Protein AF-A0A520LSV6-F1 (afdb_monomer_lite)

Radius of gyration: 15.18 Å; chains: 1; bounding box: 39×25×44 Å

pLDDT: mean 95.89, std 4.41, range [60.91, 98.75]

Secondary structure (DSSP, 8-state):
-HHHHHHHHHHHHHHHHHHHHH-SS---HHHHHHHHHHHHHHHHHHHHHHHHH-SSGGGTTHHHHHHHHHHHHHIIIIITTSTT--SHHHHHHHHHHHHHHHHHHHHHHHHHH---SS-HHHHHHHHHHTHHHHHHHHT--

Sequence (141 aa):
MHLTLLITVGVPLFIVFAIIYSDRFREPTDLVIKTFFAGVIICFPAAELNHLLIPSYEYSYRAGFTEETLKFLVLYFYIRPKSAFNEPMDAIVYGVIVSLGFATFENISYVYQGNFEIDSFSLAIIRAVSAIPLHATCGII

Foldseek 3Di:
DVVLLCLLQVLLVVVLVVLQVPDPLHFDPVVLVVLLQLLLVLLVVLVVVCVVQDVDPVRVVCSCVSSLVSLVCCCVPPVVVDPSPDDPVVQLSSLLSSLSSNSSNVSCCCLPVNPDPDHSSVSSVVCSVPVNVVSSVSSRD

Structure (mmCIF, N/CA/C/O backbone):
data_AF-A0A520LSV6-F1
#
_entry.id   AF-A0A520LSV6-F1
#
loop_
_atom_site.group_PDB
_atom_site.id
_atom_site.type_symbol
_atom_site.label_atom_id
_atom_site.label_alt_id
_atom_site.label_comp_id
_atom_site.label_asym_id
_atom_site.label_entity_id
_atom_site.label_seq_id
_atom_site.pdbx_PDB_ins_code
_atom_site.Cartn_x
_atom_site.Cartn_y
_atom_site.Cartn_z
_atom_site.occupancy
_atom_site.B_iso_or_equiv
_atom_site.auth_seq_id
_atom_site.auth_comp_id
_atom_site.auth_asym_id
_atom_site.auth_atom_id
_atom_site.pdbx_PDB_model_num
ATOM 1 N N . MET A 1 1 ? 19.069 -13.111 -1.745 1.00 71.06 1 MET A N 1
ATOM 2 C CA . MET A 1 1 ? 17.651 -13.538 -1.778 1.00 71.06 1 MET A CA 1
ATOM 3 C C . MET A 1 1 ? 16.927 -13.274 -0.457 1.00 71.06 1 MET A C 1
ATOM 5 O O . MET A 1 1 ? 15.988 -12.495 -0.470 1.00 71.06 1 MET A O 1
ATOM 9 N N . HIS A 1 2 ? 17.364 -13.826 0.687 1.00 88.38 2 HIS A N 1
ATOM 10 C CA . HIS A 1 2 ? 16.672 -13.610 1.975 1.00 88.38 2 HIS A CA 1
ATOM 11 C C . HIS A 1 2 ? 16.581 -12.136 2.404 1.00 88.38 2 HIS A C 1
ATOM 13 O O . HIS A 1 2 ? 15.512 -11.685 2.801 1.00 88.38 2 HIS A O 1
ATOM 19 N N . LEU A 1 3 ? 17.669 -11.370 2.264 1.00 94.44 3 LEU A N 1
ATOM 20 C CA . LEU A 1 3 ? 17.674 -9.948 2.620 1.00 94.44 3 LEU A CA 1
ATOM 21 C C . LEU A 1 3 ? 16.791 -9.104 1.684 1.00 94.44 3 LEU A C 1
ATOM 23 O O . LEU A 1 3 ? 16.062 -8.237 2.150 1.00 94.44 3 LEU A O 1
ATOM 27 N N . THR A 1 4 ? 16.790 -9.397 0.380 1.00 96.50 4 THR A N 1
ATOM 28 C CA . THR A 1 4 ? 15.905 -8.746 -0.601 1.00 96.50 4 THR A CA 1
ATOM 29 C C . THR A 1 4 ? 14.437 -8.941 -0.232 1.00 96.50 4 THR A C 1
ATOM 31 O O . THR A 1 4 ? 13.674 -7.979 -0.219 1.00 96.50 4 THR A O 1
ATOM 34 N N . LEU A 1 5 ? 14.040 -10.165 0.131 1.00 95.19 5 LEU A N 1
ATOM 35 C CA . LEU A 1 5 ? 12.669 -10.470 0.546 1.00 95.19 5 LEU A CA 1
ATOM 36 C C . LEU A 1 5 ? 12.308 -9.768 1.856 1.00 95.19 5 LEU A C 1
ATOM 38 O O . LEU A 1 5 ? 11.225 -9.193 1.958 1.00 95.19 5 LEU A O 1
ATOM 42 N N . LEU A 1 6 ? 13.236 -9.760 2.819 1.00 96.75 6 LEU A N 1
ATOM 43 C CA . LEU A 1 6 ? 13.066 -9.050 4.083 1.00 96.75 6 LEU A CA 1
ATOM 44 C C . LEU A 1 6 ? 12.831 -7.553 3.860 1.00 96.75 6 LEU A C 1
ATOM 46 O O . LEU A 1 6 ? 11.957 -6.987 4.498 1.00 96.75 6 LEU A O 1
ATOM 50 N N . ILE A 1 7 ? 13.548 -6.911 2.939 1.00 97.31 7 ILE A N 1
ATOM 51 C CA . ILE A 1 7 ? 13.317 -5.496 2.613 1.00 97.31 7 ILE A CA 1
ATOM 52 C C . ILE A 1 7 ? 11.978 -5.328 1.884 1.00 97.31 7 ILE A C 1
ATOM 54 O O . ILE A 1 7 ? 11.193 -4.447 2.224 1.00 97.31 7 ILE A O 1
ATOM 58 N N . THR A 1 8 ? 11.692 -6.206 0.919 1.00 97.25 8 THR A N 1
ATOM 59 C CA . THR A 1 8 ? 10.505 -6.101 0.055 1.00 97.25 8 THR A CA 1
ATOM 60 C C . THR A 1 8 ? 9.199 -6.163 0.852 1.00 97.25 8 THR A C 1
ATOM 62 O O . THR A 1 8 ? 8.278 -5.392 0.588 1.00 97.25 8 THR A O 1
ATOM 65 N N . VAL A 1 9 ? 9.124 -7.072 1.828 1.00 97.75 9 VAL A N 1
ATOM 66 C CA . VAL A 1 9 ? 7.904 -7.355 2.605 1.00 97.75 9 VAL A CA 1
ATOM 67 C C . VAL A 1 9 ? 8.012 -6.854 4.045 1.00 97.75 9 VAL A C 1
ATOM 69 O O . VAL A 1 9 ? 7.031 -6.400 4.626 1.00 97.75 9 VAL A O 1
ATOM 72 N N . GLY A 1 10 ? 9.201 -6.901 4.640 1.00 97.94 10 GLY A N 1
ATOM 73 C CA . GLY A 1 10 ? 9.398 -6.523 6.037 1.00 97.94 10 GLY A CA 1
ATOM 74 C C . GLY A 1 10 ? 9.232 -5.029 6.287 1.00 97.94 10 GLY A C 1
ATOM 75 O O . GLY A 1 10 ? 8.706 -4.668 7.330 1.00 97.94 10 GLY A O 1
ATOM 76 N N . VAL A 1 11 ? 9.601 -4.157 5.342 1.00 98.00 11 VAL A N 1
ATOM 77 C CA . VAL A 1 11 ? 9.412 -2.702 5.489 1.00 98.00 11 VAL A CA 1
ATOM 78 C C . VAL A 1 11 ? 7.930 -2.309 5.565 1.00 98.00 11 VAL A C 1
ATOM 80 O O . VAL A 1 11 ? 7.563 -1.653 6.541 1.00 98.00 11 VAL A O 1
ATOM 83 N N . PRO A 1 12 ? 7.040 -2.712 4.634 1.00 98.06 12 PRO A N 1
ATOM 84 C CA . PRO A 1 12 ? 5.623 -2.381 4.762 1.00 98.06 12 PRO A CA 1
ATOM 85 C C . PRO A 1 12 ? 4.996 -2.992 6.023 1.00 98.06 12 PRO A C 1
ATOM 87 O O . PRO A 1 12 ? 4.246 -2.305 6.712 1.00 98.06 12 PRO A O 1
ATOM 90 N N . LEU A 1 13 ? 5.360 -4.225 6.402 1.00 98.25 13 LEU A N 1
ATOM 91 C CA . LEU A 1 13 ? 4.896 -4.831 7.660 1.00 98.25 13 LEU A CA 1
ATOM 92 C C . LEU A 1 13 ? 5.402 -4.093 8.907 1.00 98.25 13 LEU A C 1
ATOM 94 O O . LEU A 1 13 ? 4.668 -3.962 9.885 1.00 98.25 13 LEU A O 1
ATOM 98 N N . PHE A 1 14 ? 6.635 -3.586 8.878 1.00 98.19 14 PHE A N 1
ATOM 99 C CA . PHE A 1 14 ? 7.182 -2.763 9.950 1.00 98.19 14 PHE A CA 1
ATOM 100 C C . PHE A 1 14 ? 6.392 -1.461 10.107 1.00 98.19 14 PHE A C 1
ATOM 102 O O . PHE A 1 14 ? 6.075 -1.084 11.232 1.00 98.19 14 PHE A O 1
ATOM 109 N N . ILE A 1 15 ? 6.015 -0.805 9.004 1.00 97.88 15 ILE A N 1
ATOM 110 C CA . ILE A 1 15 ? 5.191 0.412 9.058 1.00 97.88 15 ILE A CA 1
ATOM 111 C C . ILE A 1 15 ? 3.787 0.092 9.591 1.00 97.88 15 ILE A C 1
ATOM 113 O O . ILE A 1 15 ? 3.298 0.824 10.449 1.00 97.88 15 ILE A O 1
ATOM 117 N N . VAL A 1 16 ? 3.165 -1.019 9.166 1.00 97.81 16 VAL A N 1
ATOM 118 C CA . VAL A 1 16 ? 1.886 -1.486 9.742 1.00 97.81 16 VAL A CA 1
ATOM 119 C C . VAL A 1 16 ? 2.013 -1.644 11.259 1.00 97.81 16 VAL A C 1
ATOM 121 O O . VAL A 1 16 ? 1.200 -1.105 12.008 1.00 97.81 16 VAL A O 1
ATOM 124 N N . PHE A 1 17 ? 3.054 -2.342 11.721 1.00 97.31 17 PHE A N 1
ATOM 125 C CA . PHE A 1 17 ? 3.306 -2.535 13.148 1.00 97.31 17 PHE A CA 1
ATOM 126 C C . PHE A 1 17 ? 3.507 -1.205 13.884 1.00 97.31 17 PHE A C 1
ATOM 128 O O . PHE A 1 17 ? 2.927 -1.004 14.950 1.00 97.31 17 PHE A O 1
ATOM 135 N N . ALA A 1 18 ? 4.291 -0.289 13.311 1.00 96.94 18 ALA A N 1
ATOM 136 C CA . ALA A 1 18 ? 4.551 1.020 13.894 1.00 96.94 18 ALA A CA 1
ATOM 137 C C . ALA A 1 18 ? 3.258 1.829 14.066 1.00 96.94 18 ALA A C 1
ATOM 139 O O . ALA A 1 18 ? 3.007 2.326 15.159 1.00 96.94 18 ALA A O 1
ATOM 140 N N . ILE A 1 19 ? 2.404 1.894 13.039 1.00 95.50 19 ILE A N 1
ATOM 141 C CA . ILE A 1 19 ? 1.135 2.638 13.088 1.00 95.50 19 ILE A CA 1
ATOM 142 C C . ILE A 1 19 ? 0.188 2.067 14.145 1.00 95.50 19 ILE A C 1
ATOM 144 O O . ILE A 1 19 ? -0.316 2.822 14.969 1.00 95.50 19 ILE A O 1
ATOM 148 N N . ILE A 1 20 ? 0.010 0.743 14.191 1.00 94.94 20 ILE A N 1
ATOM 149 C CA . ILE A 1 20 ? -0.850 0.094 15.197 1.00 94.94 20 ILE A CA 1
ATOM 150 C C . ILE A 1 20 ? -0.324 0.337 16.614 1.00 94.94 20 ILE A C 1
ATOM 152 O O . ILE A 1 20 ? -1.095 0.470 17.561 1.00 94.94 20 ILE A O 1
ATOM 156 N N . TYR A 1 21 ? 0.997 0.361 16.795 1.00 95.06 21 TYR A N 1
ATOM 157 C CA . TYR A 1 21 ? 1.584 0.581 18.113 1.00 95.06 21 TYR A CA 1
ATOM 158 C C . TYR A 1 21 ? 1.531 2.053 18.543 1.00 95.06 21 TYR A C 1
ATOM 160 O O . TYR A 1 21 ? 1.443 2.326 19.742 1.00 95.06 21 TYR A O 1
ATOM 168 N N . SER A 1 22 ? 1.599 2.976 17.582 1.00 92.94 22 SER A N 1
ATOM 169 C CA . SER A 1 22 ? 1.456 4.419 17.791 1.00 92.94 22 SER A CA 1
ATOM 170 C C . SER A 1 22 ? 0.013 4.855 18.026 1.00 92.94 22 SER A C 1
ATOM 172 O O . SER A 1 22 ? -0.204 5.913 18.615 1.00 92.94 22 SER A O 1
ATOM 174 N N . ASP A 1 23 ? -0.953 4.059 17.583 1.00 92.56 23 ASP A N 1
ATOM 175 C CA . ASP A 1 23 ? -2.363 4.322 17.797 1.00 92.56 23 ASP A CA 1
ATOM 176 C C . ASP A 1 23 ? -2.744 4.218 19.285 1.00 92.56 23 ASP A C 1
ATOM 178 O O . ASP A 1 23 ?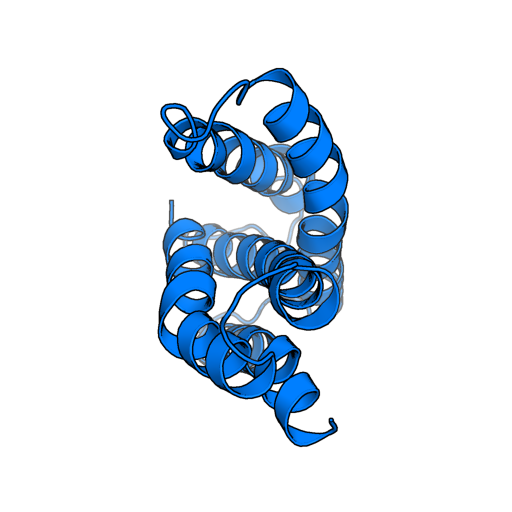 -2.385 3.274 20.002 1.00 92.56 23 ASP A O 1
ATOM 182 N N . ARG A 1 24 ? -3.480 5.229 19.756 1.00 92.06 24 ARG A N 1
ATOM 183 C CA . ARG A 1 24 ? -3.966 5.310 21.133 1.00 92.06 24 ARG A CA 1
ATOM 184 C C . ARG A 1 24 ? -5.061 4.276 21.383 1.00 92.06 24 ARG A C 1
ATOM 186 O O . ARG A 1 24 ? -5.105 3.716 22.481 1.00 92.06 24 ARG A O 1
ATOM 193 N N . PHE A 1 25 ? -5.918 4.032 20.394 1.00 92.94 25 PHE A N 1
ATOM 194 C CA . PHE A 1 25 ? -7.080 3.154 20.495 1.00 92.94 25 PHE A CA 1
ATOM 195 C C . PHE A 1 25 ? -6.954 1.983 19.524 1.00 92.94 25 PHE A C 1
ATOM 197 O O . PHE A 1 25 ? -7.703 1.853 18.570 1.00 92.94 25 PHE A O 1
ATOM 2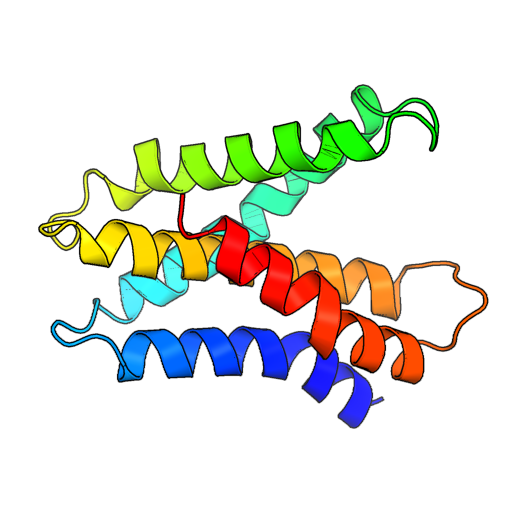04 N N . ARG A 1 26 ? -6.008 1.090 19.833 1.00 93.81 26 ARG A N 1
ATOM 205 C CA . ARG A 1 26 ? -5.606 -0.008 18.947 1.00 93.81 26 ARG A CA 1
ATOM 206 C C . ARG A 1 26 ? -6.768 -0.766 18.311 1.00 93.81 26 ARG A C 1
ATOM 208 O O . ARG A 1 26 ? -7.576 -1.396 18.998 1.00 93.81 26 ARG A O 1
ATOM 215 N N . GLU A 1 27 ? -6.698 -0.836 16.992 1.00 96.06 27 GLU A N 1
ATOM 216 C CA . GLU A 1 27 ? -7.633 -1.581 16.165 1.00 96.06 27 GLU A CA 1
ATOM 217 C C . GLU A 1 27 ? -7.586 -3.108 16.370 1.00 96.06 27 GLU A C 1
ATOM 219 O O . GLU A 1 27 ? -6.516 -3.683 16.621 1.00 96.06 27 GLU A O 1
ATOM 224 N N . PRO A 1 28 ? -8.723 -3.817 16.204 1.00 97.00 28 PRO A N 1
ATOM 225 C CA . PRO A 1 28 ? -8.766 -5.273 16.281 1.00 97.00 28 PRO A CA 1
ATOM 226 C C . PRO A 1 28 ? -7.814 -5.928 15.276 1.00 97.00 28 PRO A C 1
ATOM 228 O O . PRO A 1 28 ? -7.892 -5.698 14.067 1.00 97.00 28 PRO A O 1
ATOM 231 N N . THR A 1 29 ? -6.933 -6.805 15.762 1.00 96.19 29 THR A N 1
ATOM 232 C CA . THR A 1 29 ? -5.903 -7.455 14.933 1.00 96.19 29 THR A CA 1
ATOM 233 C C . THR A 1 29 ? -6.494 -8.236 13.759 1.00 96.19 29 THR A C 1
ATOM 235 O O . THR A 1 29 ? -5.911 -8.259 12.677 1.00 96.19 29 THR A O 1
ATOM 238 N N . ASP A 1 30 ? -7.660 -8.863 13.935 1.00 97.62 30 ASP A N 1
ATOM 239 C CA . ASP A 1 30 ? -8.315 -9.592 12.850 1.00 97.62 30 ASP A CA 1
ATOM 240 C C . ASP A 1 30 ? -8.777 -8.648 11.732 1.00 97.62 30 ASP A C 1
ATOM 242 O O . ASP A 1 30 ? -8.657 -8.989 10.554 1.00 97.62 30 ASP A O 1
ATOM 246 N N . LEU A 1 31 ? -9.270 -7.459 12.089 1.00 98.25 31 LEU A N 1
ATOM 247 C CA . LEU A 1 31 ? -9.707 -6.460 11.128 1.00 98.25 31 LEU A CA 1
ATOM 248 C C . LEU A 1 31 ? -8.505 -5.844 10.414 1.00 98.25 31 LEU A C 1
ATOM 250 O O . LEU A 1 31 ? -8.512 -5.813 9.190 1.00 98.25 31 LEU A O 1
ATOM 254 N N . VAL A 1 32 ? -7.435 -5.498 11.136 1.00 98.31 32 VAL A N 1
ATOM 255 C CA . VAL A 1 32 ? -6.144 -5.069 10.565 1.00 98.31 32 VAL A CA 1
ATOM 256 C C . VAL A 1 32 ? -5.641 -6.054 9.505 1.00 98.31 32 VAL A C 1
ATOM 258 O O . VAL A 1 32 ? -5.358 -5.656 8.375 1.00 98.31 32 VAL A O 1
ATOM 261 N N . ILE A 1 33 ? -5.553 -7.347 9.843 1.00 98.50 33 ILE A N 1
ATOM 262 C CA . ILE A 1 33 ? -5.058 -8.379 8.919 1.00 98.50 33 ILE A CA 1
ATOM 263 C C . ILE A 1 33 ? -5.953 -8.447 7.678 1.00 98.50 33 ILE A C 1
ATOM 265 O O . ILE A 1 33 ? -5.455 -8.432 6.553 1.00 98.50 33 ILE A O 1
ATOM 269 N N . LYS A 1 34 ? -7.280 -8.481 7.860 1.00 98.69 34 LYS A N 1
ATOM 270 C CA . LYS A 1 34 ? -8.224 -8.520 6.734 1.00 98.69 34 LYS A CA 1
ATOM 271 C C . LYS A 1 34 ? -8.110 -7.275 5.851 1.00 98.69 34 LYS A C 1
ATOM 273 O O . LYS A 1 34 ? -8.174 -7.409 4.635 1.00 98.69 34 LYS A O 1
ATOM 278 N N . THR A 1 35 ? -7.915 -6.090 6.429 1.00 98.62 35 THR A N 1
ATOM 279 C CA . THR A 1 35 ? -7.734 -4.831 5.688 1.00 98.62 35 THR A CA 1
ATOM 280 C C . THR A 1 35 ? -6.438 -4.831 4.883 1.00 98.62 35 THR A C 1
ATOM 282 O O . THR A 1 35 ? -6.442 -4.437 3.718 1.00 98.62 35 THR A O 1
ATOM 285 N N . PHE A 1 36 ? -5.344 -5.343 5.453 1.00 98.75 36 PHE A N 1
ATOM 286 C CA . PHE A 1 36 ? -4.080 -5.499 4.733 1.00 98.75 36 PHE A CA 1
ATOM 287 C C . PHE A 1 36 ? -4.255 -6.412 3.511 1.00 98.75 36 PHE A C 1
ATOM 289 O O . PHE A 1 36 ? -3.881 -6.055 2.395 1.00 98.75 36 PHE A O 1
ATOM 296 N N . PHE A 1 37 ? -4.900 -7.569 3.688 1.00 98.75 37 PHE A N 1
ATOM 297 C CA . PHE A 1 37 ? -5.179 -8.474 2.570 1.00 98.75 37 PHE A CA 1
ATOM 298 C C . PHE A 1 37 ? -6.195 -7.907 1.574 1.00 98.75 37 PHE A C 1
ATOM 300 O O . PHE A 1 37 ? -6.069 -8.176 0.383 1.00 98.75 37 PHE A O 1
ATOM 307 N N . ALA A 1 38 ? -7.152 -7.085 2.007 1.00 98.75 38 ALA A N 1
ATOM 308 C CA . ALA A 1 38 ? -8.014 -6.350 1.085 1.00 98.75 38 ALA A CA 1
ATOM 309 C C . ALA A 1 38 ? -7.194 -5.407 0.185 1.00 98.75 38 ALA A C 1
ATOM 311 O O . ALA A 1 38 ? -7.470 -5.322 -1.009 1.00 98.75 38 ALA A O 1
ATOM 312 N N . GLY A 1 39 ? -6.137 -4.784 0.718 1.00 98.50 39 GLY A N 1
ATOM 313 C CA . GLY A 1 39 ? -5.161 -4.011 -0.056 1.00 98.50 39 GLY A CA 1
ATOM 314 C C . GLY A 1 39 ? -4.392 -4.848 -1.080 1.00 98.50 39 GLY A C 1
ATOM 315 O O . GLY A 1 39 ? -4.253 -4.448 -2.232 1.00 98.50 39 GLY A O 1
ATOM 316 N N . VAL A 1 40 ? -3.950 -6.049 -0.699 1.00 98.69 40 VAL A N 1
ATOM 317 C CA . VAL A 1 40 ? -3.326 -7.000 -1.640 1.00 98.69 40 VAL A CA 1
ATOM 318 C C . VAL A 1 40 ? -4.301 -7.377 -2.761 1.00 98.69 40 VAL A C 1
ATOM 320 O O . VAL A 1 40 ? -3.942 -7.362 -3.935 1.00 98.69 40 VAL A O 1
ATOM 323 N N . ILE A 1 41 ? -5.551 -7.693 -2.412 1.00 98.62 41 ILE A N 1
ATOM 324 C CA . ILE A 1 41 ? -6.578 -8.128 -3.368 1.00 98.62 41 ILE A CA 1
ATOM 325 C C . ILE A 1 41 ? -6.972 -6.994 -4.318 1.00 98.62 41 ILE A C 1
ATOM 327 O O . ILE A 1 41 ? -7.181 -7.240 -5.504 1.00 98.62 41 ILE A O 1
ATOM 331 N N . ILE A 1 42 ? -7.061 -5.752 -3.839 1.00 98.25 42 ILE A N 1
ATOM 332 C CA . ILE A 1 42 ? -7.453 -4.628 -4.695 1.00 98.25 42 ILE A CA 1
ATOM 333 C C . ILE A 1 42 ? -6.357 -4.243 -5.708 1.00 98.25 42 ILE A C 1
ATOM 335 O O . ILE A 1 42 ? -6.648 -3.568 -6.694 1.00 98.25 42 ILE A O 1
ATOM 339 N N . CYS A 1 43 ? -5.127 -4.746 -5.545 1.00 97.62 43 CYS A N 1
ATOM 340 C CA . CYS A 1 43 ? -4.052 -4.585 -6.526 1.00 97.62 43 CYS A CA 1
ATOM 341 C C . CYS A 1 43 ? -4.340 -5.284 -7.866 1.00 97.62 43 CYS A C 1
ATOM 343 O O . CYS A 1 43 ? -3.922 -4.791 -8.911 1.00 97.62 43 CYS A O 1
ATOM 345 N N . PHE A 1 44 ? -5.080 -6.397 -7.869 1.00 97.50 44 PHE A N 1
ATOM 346 C CA . PHE A 1 44 ? -5.414 -7.125 -9.100 1.00 97.50 44 PHE A CA 1
ATOM 347 C C . PHE A 1 44 ? -6.324 -6.318 -10.044 1.00 97.50 44 PHE A C 1
ATOM 349 O O . PHE A 1 44 ? -5.920 -6.080 -11.181 1.00 97.50 44 PHE A O 1
ATOM 356 N N . PRO A 1 45 ? -7.509 -5.827 -9.621 1.00 97.81 45 PRO A N 1
ATOM 357 C CA . PRO A 1 45 ? -8.318 -4.972 -10.485 1.00 97.81 45 PRO A CA 1
ATOM 358 C C . PRO A 1 45 ? -7.621 -3.643 -10.808 1.00 97.81 45 PRO A C 1
ATOM 360 O O . PRO A 1 45 ? -7.858 -3.096 -11.882 1.00 97.81 45 PRO A O 1
ATOM 363 N N . ALA A 1 46 ? -6.744 -3.135 -9.932 1.00 97.94 46 ALA A N 1
ATOM 364 C CA . ALA A 1 46 ? -5.938 -1.954 -10.238 1.00 97.94 46 ALA A CA 1
ATOM 365 C C . ALA A 1 46 ? -4.987 -2.199 -11.415 1.00 97.94 46 ALA A C 1
ATOM 367 O O . ALA A 1 46 ? -4.928 -1.373 -12.320 1.00 97.94 46 ALA A O 1
ATOM 368 N N . ALA A 1 47 ? -4.301 -3.345 -11.442 1.00 95.94 47 ALA A N 1
ATOM 369 C CA . ALA A 1 47 ? -3.409 -3.715 -12.536 1.00 95.94 47 ALA A CA 1
ATOM 370 C C . ALA A 1 47 ? -4.157 -3.823 -13.876 1.00 95.94 47 ALA A C 1
ATOM 372 O O . ALA A 1 47 ? -3.707 -3.259 -14.873 1.00 95.94 47 ALA A O 1
ATOM 373 N N . GLU A 1 48 ? -5.329 -4.466 -13.889 1.00 97.38 48 GLU A N 1
ATOM 374 C CA . GLU A 1 48 ? -6.171 -4.583 -15.089 1.00 97.38 48 GLU A CA 1
ATOM 375 C C . GLU A 1 48 ? -6.657 -3.215 -15.590 1.00 97.38 48 GLU A C 1
ATOM 377 O O . GLU A 1 48 ? -6.557 -2.898 -16.777 1.00 97.38 48 GLU A O 1
ATOM 382 N N . LEU A 1 49 ? -7.146 -2.360 -14.686 1.00 97.50 49 LEU A N 1
ATOM 383 C CA . LEU A 1 49 ? -7.576 -1.010 -15.049 1.00 97.50 49 LEU A CA 1
ATOM 384 C C . LEU A 1 49 ? -6.403 -0.156 -15.533 1.00 97.50 49 LEU A C 1
ATOM 386 O O . LEU A 1 49 ? -6.539 0.543 -16.534 1.00 97.50 49 LEU A O 1
ATOM 390 N N . ASN A 1 50 ? -5.245 -0.236 -14.881 1.00 97.19 50 ASN A N 1
ATOM 391 C CA . ASN A 1 50 ? -4.042 0.467 -15.312 1.00 97.19 50 ASN A CA 1
ATOM 392 C C . ASN A 1 50 ? -3.607 0.014 -16.712 1.00 97.19 50 ASN A C 1
ATOM 394 O O . ASN A 1 50 ? -3.325 0.866 -17.550 1.00 97.19 50 ASN A O 1
ATOM 398 N N . HIS A 1 51 ? -3.642 -1.288 -17.011 1.00 95.12 51 HIS A N 1
ATOM 399 C CA . HIS A 1 51 ? -3.343 -1.809 -18.348 1.00 95.12 51 HIS A CA 1
ATOM 400 C C . HIS A 1 51 ? -4.280 -1.232 -19.428 1.00 95.12 51 HIS A C 1
ATOM 402 O O . HIS A 1 51 ? -3.845 -0.930 -20.537 1.00 95.12 51 HIS A O 1
ATOM 408 N N . LEU A 1 52 ? -5.563 -1.036 -19.112 1.00 96.25 52 LEU A N 1
ATOM 409 C CA . LEU A 1 52 ? -6.541 -0.457 -20.042 1.00 96.25 52 LEU A CA 1
ATOM 410 C C . LEU A 1 52 ? -6.424 1.072 -20.177 1.00 96.25 52 LEU A C 1
ATOM 412 O O . LEU A 1 52 ? -6.644 1.620 -21.257 1.00 96.25 52 LEU A O 1
ATOM 416 N N . LEU A 1 53 ? -6.125 1.773 -19.081 1.00 96.00 53 LEU A N 1
ATOM 417 C CA . LEU A 1 53 ? -6.188 3.237 -18.994 1.00 96.00 53 LEU A CA 1
ATOM 418 C C . LEU A 1 53 ? -4.847 3.934 -19.276 1.00 96.00 53 LEU A C 1
ATOM 420 O O . LEU A 1 53 ? -4.832 5.153 -19.501 1.00 96.00 53 LEU A O 1
ATOM 424 N N . ILE A 1 54 ? -3.740 3.185 -19.275 1.00 96.94 54 ILE A N 1
ATOM 425 C CA . ILE A 1 54 ? -2.367 3.675 -19.453 1.00 96.94 54 ILE A CA 1
ATOM 426 C C . ILE A 1 54 ? -1.775 3.051 -20.729 1.00 96.94 54 ILE A C 1
ATOM 428 O O . ILE A 1 54 ? -1.012 2.091 -20.664 1.00 96.94 54 ILE A O 1
ATOM 432 N N . PRO A 1 55 ? -2.106 3.589 -21.919 1.00 94.25 55 PRO A N 1
ATOM 433 C CA . PRO A 1 55 ? -1.640 3.027 -23.189 1.00 94.25 55 PRO A CA 1
ATOM 434 C C . PRO A 1 55 ? -0.147 3.278 -23.454 1.00 94.25 55 PRO A C 1
ATOM 436 O O . PRO A 1 55 ? 0.445 2.642 -24.323 1.00 94.25 55 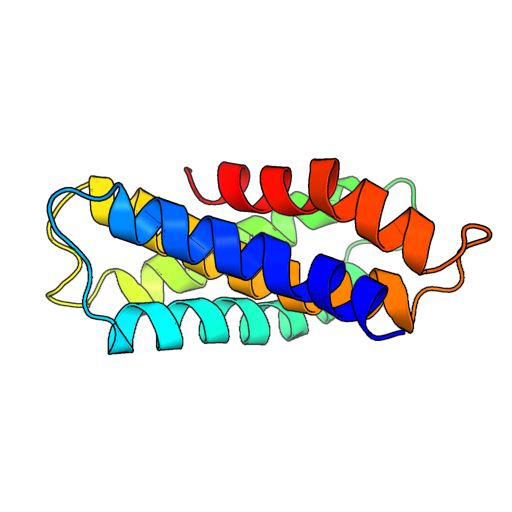PRO A O 1
ATOM 439 N N . SER A 1 56 ? 0.466 4.230 -22.747 1.00 95.06 56 SER A N 1
ATOM 440 C CA . SER A 1 56 ? 1.892 4.544 -22.840 1.00 95.06 56 SER A CA 1
ATOM 441 C C . SER A 1 56 ? 2.396 5.180 -21.542 1.00 95.06 56 SER A C 1
ATOM 443 O O . SER A 1 56 ? 1.611 5.664 -20.722 1.00 95.06 56 SER A O 1
ATOM 445 N N . TYR A 1 57 ? 3.721 5.213 -21.370 1.00 90.12 57 TYR A N 1
ATOM 446 C CA . TYR A 1 57 ? 4.384 5.745 -20.174 1.00 90.12 57 TYR A CA 1
ATOM 447 C C . TYR A 1 57 ? 4.019 7.207 -19.856 1.00 90.12 57 TYR A C 1
ATOM 449 O O . TYR A 1 57 ? 3.967 7.594 -18.688 1.00 90.12 57 TYR A O 1
ATOM 457 N N . GLU A 1 58 ? 3.695 8.011 -20.872 1.00 95.81 58 GLU A N 1
ATOM 458 C CA . GLU A 1 58 ? 3.256 9.408 -20.719 1.00 95.81 58 GLU A CA 1
ATOM 459 C C . GLU A 1 58 ? 1.974 9.545 -19.881 1.00 95.81 58 GLU A C 1
ATOM 461 O O . GLU A 1 58 ? 1.731 10.591 -19.283 1.00 95.81 58 GLU A O 1
ATOM 466 N N . TYR A 1 59 ? 1.171 8.481 -19.792 1.00 95.62 59 TYR A N 1
ATOM 467 C CA . TYR A 1 59 ? -0.071 8.434 -19.020 1.00 95.62 59 TYR A CA 1
ATOM 468 C C . TYR A 1 59 ? 0.080 7.761 -17.651 1.00 95.62 59 TYR A C 1
ATOM 470 O O . TYR A 1 59 ? -0.921 7.543 -16.971 1.00 95.62 59 TYR A O 1
ATOM 478 N N . SER A 1 60 ? 1.305 7.440 -17.225 1.00 92.81 60 SER A N 1
ATOM 479 C CA . SER A 1 60 ? 1.589 6.738 -15.960 1.00 92.81 60 SER A CA 1
ATOM 480 C C . SER A 1 60 ? 1.019 7.437 -14.721 1.00 92.81 60 SER A C 1
ATOM 482 O O . SER A 1 60 ? 0.604 6.767 -13.781 1.00 92.81 60 SER A O 1
ATOM 484 N N . TYR A 1 61 ? 0.881 8.767 -14.739 1.00 92.38 61 TYR A N 1
ATOM 485 C CA . TYR A 1 61 ? 0.238 9.535 -13.663 1.00 92.38 61 TYR A CA 1
ATOM 486 C C . TYR A 1 61 ? -1.219 9.114 -13.384 1.00 92.38 61 TYR A C 1
ATOM 488 O O . TYR A 1 61 ? -1.740 9.381 -12.302 1.00 92.38 61 TYR A O 1
ATOM 496 N N . ARG A 1 62 ? -1.892 8.450 -14.337 1.00 96.00 62 ARG A N 1
ATOM 497 C CA . ARG A 1 62 ? -3.249 7.910 -14.152 1.00 96.00 62 ARG A CA 1
ATOM 498 C C . ARG A 1 62 ? -3.290 6.741 -13.171 1.00 96.00 62 ARG A C 1
ATOM 500 O O . ARG A 1 62 ? -4.347 6.511 -12.593 1.00 96.00 62 ARG A O 1
ATOM 507 N N . ALA A 1 63 ? -2.166 6.053 -12.954 1.00 95.75 63 ALA A N 1
ATOM 508 C CA . ALA A 1 63 ? -2.072 4.953 -11.999 1.00 95.75 63 ALA A CA 1
ATOM 509 C C . ALA A 1 63 ? -2.505 5.402 -10.601 1.00 95.75 63 ALA A C 1
ATOM 511 O O . ALA A 1 63 ? -3.386 4.787 -10.013 1.00 95.75 63 ALA A O 1
ATOM 512 N N . GLY A 1 64 ? -2.010 6.555 -10.132 1.00 94.38 64 GLY A N 1
ATOM 513 C CA . GLY A 1 64 ? -2.407 7.105 -8.834 1.00 94.38 64 GLY A CA 1
ATOM 514 C C . GLY A 1 64 ? -3.918 7.332 -8.723 1.00 94.38 64 GLY A C 1
ATOM 515 O O . GLY A 1 64 ? -4.521 6.968 -7.720 1.00 94.38 64 GLY A O 1
ATOM 516 N N . PHE A 1 65 ? -4.574 7.844 -9.771 1.00 93.75 65 PHE A N 1
ATOM 517 C CA . PHE A 1 65 ? -6.034 7.997 -9.757 1.00 93.75 65 PHE A CA 1
ATOM 518 C C . PHE A 1 65 ? -6.755 6.654 -9.618 1.00 93.75 65 PHE A C 1
ATOM 520 O O . PHE A 1 65 ? -7.669 6.537 -8.802 1.00 93.75 65 PHE A O 1
ATOM 527 N N . THR A 1 66 ? -6.353 5.643 -10.387 1.00 96.94 66 THR A N 1
ATOM 528 C CA . THR A 1 66 ? -6.963 4.309 -10.344 1.00 96.94 66 THR A CA 1
ATOM 529 C C . THR A 1 66 ? -6.730 3.632 -8.993 1.00 96.94 66 THR A C 1
ATOM 531 O O . THR A 1 66 ? -7.672 3.156 -8.358 1.00 96.94 66 THR A O 1
ATOM 534 N N . GLU A 1 67 ? -5.482 3.610 -8.535 1.00 97.50 67 GLU A N 1
ATOM 535 C CA . GLU A 1 67 ? -5.047 2.889 -7.340 1.00 97.50 67 GLU A CA 1
ATOM 536 C C . GLU A 1 67 ? -5.606 3.504 -6.060 1.00 97.50 67 GLU A C 1
ATOM 538 O O . GLU A 1 67 ? -6.145 2.785 -5.216 1.00 97.50 67 GLU A O 1
ATOM 543 N N . GLU A 1 68 ? -5.542 4.831 -5.921 1.00 97.00 68 GLU A N 1
ATOM 544 C CA . GLU A 1 68 ? -6.069 5.513 -4.738 1.00 97.00 68 GLU A CA 1
ATOM 545 C C . GLU A 1 68 ? -7.594 5.436 -4.681 1.00 97.00 68 GLU A C 1
ATOM 547 O O . GLU A 1 68 ? -8.157 5.173 -3.617 1.00 97.00 68 GLU A O 1
ATOM 552 N N . THR A 1 69 ? -8.278 5.552 -5.826 1.00 96.81 69 THR A N 1
ATOM 553 C CA . THR A 1 69 ? -9.737 5.375 -5.871 1.00 96.81 69 THR A CA 1
ATOM 554 C C . THR A 1 69 ? -10.121 3.976 -5.403 1.00 96.81 69 THR A C 1
ATOM 556 O O . THR A 1 69 ? -10.996 3.829 -4.553 1.00 96.81 69 THR A O 1
ATOM 559 N N . LEU A 1 70 ? -9.453 2.937 -5.906 1.00 98.12 70 LEU A N 1
ATOM 560 C CA . LEU A 1 70 ? -9.740 1.555 -5.529 1.00 98.12 70 LEU A CA 1
ATOM 561 C C . LEU A 1 70 ? -9.472 1.273 -4.046 1.00 98.12 70 LEU A C 1
ATOM 563 O O . LEU A 1 70 ? -10.296 0.637 -3.386 1.00 98.12 70 LEU A O 1
ATOM 567 N N . LYS A 1 71 ? -8.364 1.776 -3.495 1.00 97.94 71 LYS A N 1
ATOM 568 C CA . LYS A 1 71 ? -8.080 1.666 -2.057 1.00 97.94 71 LYS A CA 1
ATOM 569 C C . LYS A 1 71 ? -9.118 2.407 -1.213 1.00 97.94 71 LYS A C 1
ATOM 571 O O . LYS A 1 71 ? -9.587 1.862 -0.213 1.00 97.94 71 LYS A O 1
ATOM 576 N N . PHE A 1 72 ? -9.561 3.586 -1.648 1.00 97.44 72 PHE A N 1
ATOM 577 C CA . PHE A 1 72 ? -10.660 4.301 -1.002 1.00 97.44 72 PHE A CA 1
ATOM 578 C C . PHE A 1 72 ? -11.968 3.496 -1.019 1.00 97.44 72 PHE A C 1
ATOM 580 O O . PHE A 1 72 ? -12.679 3.473 -0.015 1.00 97.44 72 PHE A O 1
ATOM 587 N N . LEU A 1 73 ? -12.280 2.769 -2.100 1.00 97.69 73 LEU A N 1
ATOM 588 C CA . LEU A 1 73 ? -13.469 1.906 -2.139 1.00 97.69 73 LEU A CA 1
ATOM 589 C C . LEU A 1 73 ? -13.427 0.802 -1.073 1.00 97.69 73 LEU A C 1
ATOM 591 O O . LEU A 1 73 ? -14.472 0.459 -0.517 1.00 97.69 73 LEU A O 1
ATOM 595 N N . VAL A 1 74 ? -12.241 0.279 -0.739 1.00 98.19 74 VAL A N 1
ATOM 596 C CA . VAL A 1 74 ? -12.082 -0.656 0.387 1.00 98.19 74 VAL A CA 1
ATOM 597 C C . VAL A 1 74 ? -12.452 0.032 1.702 1.00 98.19 74 VAL A C 1
ATOM 599 O O . VAL A 1 74 ? -13.246 -0.510 2.469 1.00 98.19 74 VAL A O 1
ATOM 602 N N . LEU A 1 75 ? -11.960 1.244 1.964 1.00 97.19 75 LEU A N 1
ATOM 603 C CA . LEU A 1 75 ? -12.353 1.978 3.172 1.00 97.19 75 LEU A CA 1
ATOM 604 C C . LEU A 1 75 ? -13.861 2.242 3.210 1.00 97.19 75 LEU A C 1
ATOM 606 O O . LEU A 1 75 ? -14.526 1.951 4.206 1.00 97.19 75 LEU A O 1
ATOM 610 N N . TYR A 1 76 ? -14.416 2.736 2.106 1.00 96.88 76 TYR A N 1
ATOM 611 C CA . TYR A 1 76 ? -15.802 3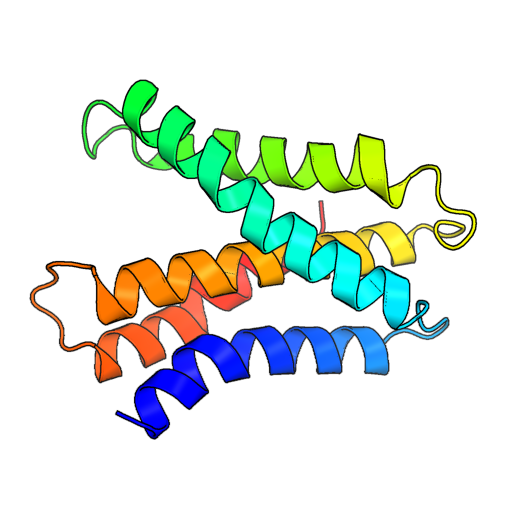.174 2.036 1.00 96.88 76 TYR A CA 1
ATOM 612 C C . TYR A 1 76 ? -16.811 2.027 2.158 1.00 96.88 76 TYR A C 1
ATOM 614 O O . TYR A 1 76 ? -17.813 2.167 2.861 1.00 96.88 76 TYR A O 1
ATOM 622 N N . PHE A 1 77 ? -16.572 0.898 1.484 1.00 97.94 77 PHE A N 1
ATOM 623 C CA . PHE A 1 77 ? -17.521 -0.218 1.459 1.00 97.94 77 PHE A CA 1
ATOM 624 C C . PHE A 1 77 ? -17.210 -1.314 2.478 1.00 97.94 77 PHE A C 1
ATOM 626 O O . PHE A 1 77 ? -18.141 -1.953 2.968 1.00 97.94 77 PHE A O 1
ATOM 633 N N . TYR A 1 78 ? -15.937 -1.549 2.810 1.00 97.81 78 TYR A N 1
ATOM 634 C CA . TYR A 1 78 ? -15.549 -2.638 3.709 1.00 97.81 78 TYR A CA 1
ATOM 635 C C . TYR A 1 78 ? -15.294 -2.175 5.150 1.00 97.81 78 TYR A C 1
ATOM 637 O O . TYR A 1 78 ? -15.780 -2.837 6.070 1.00 97.81 78 TYR A O 1
ATOM 645 N N . ILE A 1 79 ? -14.592 -1.055 5.369 1.00 97.94 79 ILE A N 1
ATOM 646 C CA . ILE A 1 79 ? -14.224 -0.584 6.722 1.00 97.94 79 ILE A CA 1
ATOM 647 C C . ILE A 1 79 ? -15.321 0.246 7.376 1.00 97.94 79 ILE A C 1
ATOM 649 O O . ILE A 1 79 ? -15.711 -0.048 8.501 1.00 97.94 79 ILE A O 1
ATOM 653 N N . ARG A 1 80 ? -15.880 1.226 6.661 1.00 97.12 80 ARG A N 1
ATOM 654 C CA . ARG A 1 80 ? -16.921 2.129 7.172 1.00 97.12 80 ARG A CA 1
ATOM 655 C C . ARG A 1 80 ? -18.087 1.446 7.918 1.00 97.12 80 ARG A C 1
ATOM 657 O O . ARG A 1 80 ? -18.538 2.018 8.904 1.00 97.12 80 ARG A O 1
ATOM 664 N N . PRO A 1 81 ? -18.626 0.278 7.499 1.00 97.62 81 PRO A N 1
ATOM 665 C CA . PRO A 1 81 ? -19.721 -0.369 8.230 1.00 97.62 81 PRO A CA 1
ATOM 666 C C . PRO A 1 81 ? -19.276 -1.157 9.478 1.00 97.62 81 PRO A C 1
ATOM 668 O O . PRO A 1 81 ? -20.122 -1.747 10.150 1.00 97.62 81 PRO A O 1
ATOM 671 N N . LYS A 1 82 ? -17.974 -1.250 9.779 1.00 97.88 82 LYS A N 1
ATOM 672 C CA . LYS A 1 82 ? -17.467 -1.979 10.949 1.00 97.88 82 LYS A CA 1
ATOM 673 C C . LYS A 1 82 ? -17.675 -1.149 12.208 1.00 97.88 82 LYS A C 1
ATOM 675 O O . LYS A 1 82 ? -17.362 0.029 12.229 1.00 97.88 82 LYS A O 1
ATOM 680 N N . SER A 1 83 ? -18.105 -1.789 13.294 1.00 96.75 83 SER A N 1
ATOM 681 C CA . SER A 1 83 ? -18.247 -1.127 14.600 1.00 96.75 83 SER A CA 1
ATOM 682 C C . SER A 1 83 ? -16.923 -0.617 15.178 1.00 96.75 83 SER A C 1
ATOM 684 O O . SER A 1 83 ? -16.937 0.250 16.043 1.00 96.75 83 SER A O 1
ATOM 686 N N . ALA A 1 84 ? -15.796 -1.182 14.730 1.00 96.44 84 ALA A N 1
ATOM 687 C CA . ALA A 1 84 ? -14.463 -0.713 15.094 1.00 96.44 84 ALA A CA 1
ATOM 688 C C . ALA A 1 84 ? -14.165 0.677 14.517 1.00 96.44 84 ALA A C 1
ATOM 690 O O . ALA A 1 84 ? -13.481 1.432 15.177 1.00 96.44 84 ALA A O 1
ATOM 691 N N . PHE A 1 85 ? -14.748 1.031 13.365 1.00 96.94 85 PHE A N 1
ATOM 692 C CA . PHE A 1 85 ? -14.603 2.342 12.737 1.00 96.94 85 PHE A CA 1
ATOM 693 C C . PHE A 1 85 ? -15.512 3.368 13.433 1.00 96.94 85 PHE A C 1
ATOM 695 O O . PHE A 1 85 ? -16.676 3.543 13.059 1.00 96.94 85 PHE A O 1
ATOM 702 N N . ASN A 1 86 ? -15.007 3.989 14.495 1.00 96.25 86 ASN A N 1
ATOM 703 C CA . ASN A 1 86 ? -15.764 4.836 15.413 1.00 96.25 86 ASN A CA 1
ATOM 704 C C . ASN A 1 86 ? -15.128 6.211 15.693 1.00 96.25 86 ASN A C 1
ATOM 706 O O . ASN A 1 86 ? -15.824 7.077 16.231 1.00 96.25 86 ASN A O 1
ATOM 710 N N . GLU A 1 87 ? -13.887 6.460 15.272 1.00 94.75 87 GLU A N 1
ATOM 711 C CA . GLU A 1 87 ? -13.249 7.774 15.350 1.00 94.75 87 GLU A CA 1
ATOM 712 C C . GLU A 1 87 ? -12.484 8.158 14.064 1.00 94.75 87 GLU A C 1
ATOM 714 O O . GLU A 1 87 ? -12.214 7.318 13.206 1.00 94.75 87 GLU A O 1
ATOM 719 N N . PRO A 1 88 ? -12.142 9.449 13.866 1.00 93.00 88 PRO A N 1
ATOM 720 C CA . PRO A 1 88 ? -11.437 9.883 12.658 1.00 93.00 88 PRO A CA 1
ATOM 721 C C . PRO A 1 88 ? -10.048 9.255 12.471 1.00 93.00 88 PRO A C 1
ATOM 723 O O . PRO A 1 88 ? -9.596 9.124 11.335 1.00 93.00 88 PRO A O 1
ATOM 726 N N . MET A 1 89 ? -9.367 8.877 13.559 1.00 95.19 89 MET A N 1
ATOM 727 C CA . MET A 1 89 ? -8.043 8.249 13.486 1.00 95.19 89 MET A CA 1
ATOM 728 C C . MET A 1 89 ? -8.094 6.872 12.818 1.00 95.19 89 MET A C 1
ATOM 730 O O . MET A 1 89 ? -7.177 6.541 12.068 1.00 95.19 89 MET A O 1
ATOM 734 N N . ASP A 1 90 ? -9.188 6.128 12.973 1.00 95.94 90 ASP A N 1
ATOM 735 C CA . ASP A 1 90 ? -9.393 4.814 12.355 1.00 95.94 90 ASP A CA 1
ATOM 736 C C . ASP A 1 90 ? -9.320 4.899 10.825 1.00 95.94 90 ASP A C 1
ATOM 738 O O . ASP A 1 90 ? -8.803 4.001 10.159 1.00 95.94 90 ASP A O 1
ATOM 742 N N . ALA A 1 91 ? -9.788 6.007 10.235 1.00 95.56 91 ALA A N 1
ATOM 743 C CA . ALA A 1 91 ? -9.680 6.243 8.792 1.00 95.56 91 ALA A CA 1
ATOM 744 C C . ALA A 1 91 ? -8.221 6.313 8.342 1.00 95.56 91 ALA A C 1
ATOM 746 O O . ALA A 1 91 ? -7.866 5.723 7.322 1.00 95.56 91 ALA A O 1
ATOM 747 N N . ILE A 1 92 ? -7.372 6.952 9.148 1.00 95.94 92 ILE A N 1
ATOM 748 C CA . ILE A 1 92 ? -5.932 7.028 8.913 1.00 95.94 92 ILE A CA 1
ATOM 749 C C . ILE A 1 92 ? -5.305 5.644 9.099 1.00 95.94 92 ILE A C 1
ATOM 751 O O . ILE A 1 92 ? -4.570 5.183 8.228 1.00 95.94 92 ILE A O 1
ATOM 755 N N . VAL A 1 93 ? -5.609 4.949 10.199 1.00 97.38 93 VAL A N 1
ATOM 756 C CA . VAL A 1 93 ? -5.029 3.631 10.503 1.00 97.38 93 VAL A CA 1
ATOM 757 C C . VAL A 1 93 ? -5.392 2.617 9.417 1.00 97.38 93 VAL A C 1
ATOM 759 O O . VAL A 1 93 ? -4.504 2.027 8.797 1.00 97.38 93 VAL A O 1
ATOM 762 N N . TYR A 1 94 ? -6.680 2.445 9.113 1.00 98.06 94 TYR A N 1
ATOM 763 C CA . TYR A 1 94 ? -7.121 1.511 8.079 1.00 98.06 94 TYR A CA 1
ATOM 764 C C . TYR A 1 94 ? -6.717 1.944 6.669 1.00 98.06 94 TYR A C 1
ATOM 766 O O . TYR A 1 94 ? -6.414 1.075 5.846 1.00 98.06 94 TYR A O 1
ATOM 774 N N . GLY A 1 95 ? -6.667 3.250 6.390 1.00 98.06 95 GLY A N 1
ATOM 775 C CA . GLY A 1 95 ? -6.198 3.800 5.118 1.00 98.06 95 GLY A CA 1
ATOM 776 C C . GLY A 1 95 ? -4.726 3.503 4.854 1.00 98.06 95 GLY A C 1
ATOM 777 O O . GLY A 1 95 ? -4.357 3.027 3.776 1.00 98.06 95 GLY A O 1
ATOM 778 N N . VAL A 1 96 ? -3.878 3.658 5.869 1.00 98.19 96 VAL A N 1
ATOM 779 C CA . VAL A 1 96 ? -2.471 3.252 5.793 1.00 98.19 96 VAL A CA 1
ATOM 780 C C . VAL A 1 96 ? -2.353 1.734 5.630 1.00 98.19 96 VAL A C 1
ATOM 782 O O . VAL A 1 96 ? -1.583 1.268 4.789 1.00 98.19 96 VAL A O 1
ATOM 785 N N . ILE A 1 97 ? -3.133 0.941 6.374 1.00 98.56 97 ILE A N 1
ATOM 786 C CA . ILE A 1 97 ? -3.077 -0.529 6.307 1.00 98.56 97 ILE A CA 1
ATOM 787 C C . ILE A 1 97 ? -3.460 -1.055 4.915 1.00 98.56 97 ILE A C 1
ATOM 789 O O . ILE A 1 97 ? -2.748 -1.909 4.380 1.00 98.56 97 ILE A O 1
ATOM 793 N N . VAL A 1 98 ? -4.548 -0.561 4.310 1.00 98.69 98 VAL A N 1
ATOM 794 C CA . VAL A 1 98 ? -4.947 -0.991 2.957 1.00 98.69 98 VAL A CA 1
ATOM 795 C C . VAL A 1 98 ? -3.889 -0.594 1.925 1.00 98.69 98 VAL A C 1
ATOM 797 O O . VAL A 1 98 ? -3.526 -1.401 1.067 1.00 98.69 98 VAL A O 1
ATOM 800 N N . SER A 1 99 ? -3.314 0.604 2.054 1.00 98.44 99 SER A N 1
ATOM 801 C CA . SER A 1 99 ? -2.234 1.065 1.184 1.00 98.44 99 SER A CA 1
ATOM 802 C C . SER A 1 99 ? -0.957 0.243 1.318 1.00 98.44 99 SER A C 1
ATOM 804 O O . SER A 1 99 ? -0.327 -0.061 0.309 1.00 98.44 99 SER A O 1
ATOM 806 N N . LEU A 1 100 ? -0.577 -0.170 2.527 1.00 98.62 100 LEU A N 1
ATOM 807 C CA . LEU A 1 100 ? 0.606 -1.007 2.744 1.00 98.62 100 LEU A CA 1
ATOM 808 C C . LEU A 1 100 ? 0.400 -2.447 2.264 1.00 98.62 100 LEU A C 1
ATOM 810 O O . LEU A 1 100 ? 1.349 -3.065 1.779 1.00 98.62 100 LEU A O 1
ATOM 814 N N . GLY A 1 101 ? -0.827 -2.966 2.335 1.00 98.62 101 GLY A N 1
ATOM 815 C CA . GLY A 1 101 ? -1.199 -4.230 1.699 1.00 98.62 101 GLY A CA 1
ATOM 816 C C . GLY A 1 101 ? -0.999 -4.188 0.185 1.00 98.62 101 GLY A C 1
ATOM 817 O O . GLY A 1 101 ? -0.302 -5.036 -0.375 1.00 98.62 101 GLY A O 1
ATOM 818 N N . PHE A 1 102 ? -1.532 -3.145 -0.459 1.00 98.69 102 PHE A N 1
ATOM 819 C CA . PHE A 1 102 ? -1.345 -2.886 -1.889 1.00 98.69 102 PHE A CA 1
ATOM 820 C C . PHE A 1 102 ? 0.144 -2.778 -2.245 1.00 98.69 102 PHE A C 1
ATOM 822 O O . PHE A 1 102 ? 0.651 -3.535 -3.074 1.00 98.69 102 PHE A O 1
ATOM 829 N N . ALA A 1 103 ? 0.866 -1.900 -1.542 1.00 98.38 103 ALA A N 1
ATOM 830 C CA . ALA A 1 103 ? 2.286 -1.648 -1.756 1.00 98.38 103 ALA A CA 1
ATOM 831 C C . ALA A 1 103 ? 3.136 -2.912 -1.600 1.00 98.38 103 ALA A C 1
ATOM 833 O O . ALA A 1 103 ? 4.125 -3.074 -2.305 1.00 98.38 103 ALA A O 1
ATOM 834 N N . THR A 1 104 ? 2.769 -3.821 -0.690 1.00 98.44 104 THR A N 1
ATOM 835 C CA . THR A 1 104 ? 3.499 -5.080 -0.480 1.00 98.44 104 THR A CA 1
ATOM 836 C C . THR A 1 104 ? 3.444 -5.963 -1.721 1.00 98.44 104 THR A C 1
ATOM 838 O O . THR A 1 104 ? 4.484 -6.441 -2.179 1.00 98.44 104 THR A O 1
ATOM 841 N N . PHE A 1 105 ? 2.252 -6.171 -2.286 1.00 98.25 105 PHE A N 1
ATOM 842 C CA . PHE A 1 105 ? 2.100 -6.982 -3.494 1.00 98.25 105 PHE A CA 1
ATOM 843 C C . PHE A 1 105 ? 2.752 -6.313 -4.706 1.00 98.25 105 PHE A C 1
ATOM 845 O O . PHE A 1 105 ? 3.476 -6.959 -5.470 1.00 98.25 105 PHE A O 1
ATOM 852 N N . GLU A 1 106 ? 2.554 -5.004 -4.844 1.00 97.31 106 GLU A N 1
ATOM 853 C CA . GLU A 1 106 ? 3.163 -4.232 -5.916 1.00 97.31 106 GLU A CA 1
ATOM 854 C C . GLU A 1 106 ? 4.696 -4.324 -5.844 1.00 97.31 106 GLU A C 1
ATOM 856 O O . GLU A 1 106 ? 5.360 -4.659 -6.822 1.00 97.31 106 GLU A O 1
ATOM 861 N N . ASN A 1 107 ? 5.278 -4.154 -4.654 1.00 97.50 107 ASN A N 1
ATOM 862 C CA . ASN A 1 107 ? 6.719 -4.240 -4.449 1.00 97.50 107 ASN A CA 1
ATOM 863 C C . ASN A 1 107 ? 7.289 -5.620 -4.803 1.00 97.50 107 ASN A C 1
ATOM 865 O O . ASN A 1 107 ? 8.344 -5.691 -5.427 1.00 97.50 107 ASN A O 1
ATOM 869 N N . ILE A 1 108 ? 6.588 -6.711 -4.472 1.00 97.50 108 ILE A N 1
ATOM 870 C CA . ILE A 1 108 ? 6.983 -8.062 -4.906 1.00 97.50 108 ILE A CA 1
ATOM 871 C C . ILE A 1 108 ? 7.023 -8.142 -6.437 1.00 97.50 108 ILE A C 1
ATOM 873 O O . ILE A 1 108 ? 7.991 -8.656 -6.999 1.00 97.50 108 ILE A O 1
ATOM 877 N N . SER A 1 109 ? 6.007 -7.602 -7.109 1.00 95.56 109 SER A N 1
ATOM 878 C CA . SER A 1 109 ? 5.919 -7.615 -8.571 1.00 95.56 109 SER A CA 1
ATOM 879 C C . SER A 1 109 ? 7.067 -6.819 -9.204 1.00 95.56 109 SER A C 1
ATOM 881 O O . SER A 1 109 ? 7.792 -7.350 -10.041 1.00 95.56 109 SER A O 1
ATOM 883 N N . TYR A 1 110 ? 7.334 -5.596 -8.735 1.00 95.38 110 TYR A N 1
ATOM 884 C CA . TYR A 1 110 ? 8.449 -4.783 -9.235 1.00 95.38 110 TYR A CA 1
ATOM 885 C C . TYR A 1 110 ? 9.818 -5.433 -8.992 1.00 95.38 110 TYR A C 1
ATOM 887 O O . TYR A 1 110 ? 10.646 -5.473 -9.897 1.00 95.38 110 TYR A O 1
ATOM 895 N N . VAL A 1 111 ? 10.068 -5.945 -7.783 1.00 97.06 111 VAL A N 1
ATOM 896 C CA . VAL A 1 111 ? 11.393 -6.449 -7.385 1.00 97.06 111 VAL A CA 1
ATOM 897 C C . VAL A 1 111 ? 11.743 -7.784 -8.046 1.00 97.06 111 VAL A C 1
ATOM 899 O O . VAL A 1 111 ? 12.912 -8.006 -8.368 1.00 97.06 111 VAL A O 1
ATOM 902 N N . TYR A 1 112 ? 10.766 -8.678 -8.228 1.00 95.69 112 TYR A N 1
ATOM 903 C CA . TYR A 1 112 ? 11.016 -10.056 -8.675 1.00 95.69 112 TYR A CA 1
ATOM 904 C C . TYR A 1 112 ? 10.517 -10.376 -10.083 1.00 95.69 112 TYR A C 1
ATOM 906 O O . TYR A 1 112 ? 10.963 -11.367 -10.657 1.00 95.69 112 TYR A O 1
ATOM 914 N N . GLN A 1 113 ? 9.586 -9.591 -10.624 1.00 92.31 113 GLN A N 1
ATOM 915 C CA . GLN A 1 113 ? 8.983 -9.836 -11.942 1.00 92.31 113 GLN A CA 1
ATOM 916 C C . GLN A 1 113 ? 9.258 -8.691 -12.926 1.00 92.31 113 GLN A C 1
ATOM 918 O O . GLN A 1 113 ? 9.015 -8.835 -14.122 1.00 92.31 113 GLN A O 1
ATOM 923 N N . GLY A 1 114 ? 9.767 -7.558 -12.438 1.00 86.38 114 GLY A N 1
ATOM 924 C CA . GLY A 1 114 ? 10.142 -6.425 -13.267 1.00 86.38 114 GLY A CA 1
ATOM 925 C C . GLY A 1 114 ? 11.410 -6.685 -14.079 1.00 86.38 114 GLY A C 1
ATOM 926 O O . GLY A 1 114 ? 12.403 -7.189 -13.561 1.00 86.38 114 GLY A O 1
ATOM 927 N N . ASN A 1 115 ? 11.393 -6.273 -15.347 1.00 86.00 115 ASN A N 1
ATOM 928 C CA . ASN A 1 115 ? 12.557 -6.305 -16.235 1.00 86.00 115 ASN A CA 1
ATOM 929 C C . ASN A 1 115 ? 13.281 -4.952 -16.200 1.00 86.00 115 ASN A C 1
ATOM 931 O O . ASN A 1 115 ? 13.258 -4.198 -17.171 1.00 86.00 115 ASN A O 1
ATOM 935 N N . PHE A 1 116 ? 13.869 -4.621 -15.052 1.00 88.81 116 PHE A N 1
ATOM 936 C CA . PHE A 1 116 ? 14.640 -3.390 -14.869 1.00 88.81 116 PHE A CA 1
ATOM 937 C C . PHE A 1 116 ? 16.137 -3.645 -15.079 1.00 88.81 116 PHE A C 1
ATOM 939 O O . PHE A 1 116 ? 16.631 -4.735 -14.810 1.00 88.81 116 PHE A O 1
ATOM 946 N N . GLU A 1 117 ? 16.877 -2.622 -15.516 1.00 91.44 117 GLU A N 1
ATOM 947 C CA . GLU A 1 117 ? 18.348 -2.687 -15.610 1.00 91.44 117 GLU A CA 1
ATOM 948 C C . GLU A 1 117 ? 19.027 -2.738 -14.226 1.00 91.44 117 GLU A C 1
ATOM 950 O O . GLU A 1 117 ? 20.182 -3.142 -14.104 1.00 91.44 117 GLU A O 1
ATOM 955 N N . ILE A 1 118 ? 18.306 -2.332 -13.177 1.00 93.38 118 ILE A N 1
ATOM 956 C CA . ILE A 1 118 ? 18.761 -2.323 -11.784 1.00 93.38 118 ILE A CA 1
ATOM 957 C C . ILE A 1 118 ? 18.502 -3.696 -11.156 1.00 93.38 118 ILE A C 1
ATOM 959 O O . ILE A 1 118 ? 17.432 -4.278 -11.336 1.00 93.38 118 ILE A O 1
ATOM 963 N N . ASP A 1 119 ? 19.451 -4.195 -10.364 1.00 94.50 119 ASP A N 1
ATOM 964 C CA . ASP A 1 119 ? 19.290 -5.465 -9.659 1.00 94.50 119 ASP A CA 1
ATOM 965 C C . ASP A 1 119 ? 18.179 -5.413 -8.588 1.00 94.50 119 ASP A C 1
ATOM 967 O O . ASP A 1 119 ? 17.917 -4.379 -7.965 1.00 94.50 119 ASP A O 1
ATOM 971 N N . SER A 1 120 ? 17.545 -6.560 -8.320 1.00 96.12 120 SER A N 1
ATOM 972 C CA . SER A 1 120 ? 16.425 -6.671 -7.374 1.00 96.12 120 SER A CA 1
ATOM 973 C C . SER A 1 120 ? 16.749 -6.182 -5.959 1.00 96.12 120 SER A C 1
ATOM 975 O O . SER A 1 120 ? 15.859 -5.701 -5.261 1.00 96.12 120 SER A O 1
ATOM 977 N N . PHE A 1 121 ? 17.994 -6.321 -5.490 1.00 96.44 121 PHE A N 1
ATOM 978 C CA . PHE A 1 121 ? 18.360 -5.883 -4.143 1.00 96.44 121 PHE A CA 1
ATOM 979 C C . PHE A 1 121 ? 18.405 -4.356 -4.055 1.00 96.44 121 PHE A C 1
ATOM 981 O O . PHE A 1 121 ? 17.767 -3.782 -3.170 1.00 96.44 121 PHE A O 1
ATOM 988 N N . SER A 1 122 ? 19.073 -3.704 -5.006 1.00 96.75 122 SER A N 1
ATOM 989 C CA . SER A 1 122 ? 19.087 -2.243 -5.114 1.00 96.75 122 SER A CA 1
ATOM 990 C C . SER A 1 122 ? 17.679 -1.681 -5.325 1.00 96.75 122 SER A C 1
ATOM 992 O O . SER A 1 122 ? 17.290 -0.724 -4.653 1.00 96.75 122 SER A O 1
ATOM 994 N N . LEU A 1 123 ? 16.868 -2.316 -6.180 1.00 97.50 123 LEU A N 1
ATOM 995 C CA . LEU A 1 123 ? 15.481 -1.909 -6.411 1.00 97.50 123 LEU A CA 1
ATOM 996 C C . LEU A 1 123 ? 14.624 -2.022 -5.139 1.00 97.50 123 LEU A C 1
ATOM 998 O O . LEU A 1 123 ? 13.859 -1.105 -4.836 1.00 97.50 123 LEU A O 1
ATOM 1002 N N . ALA A 1 124 ? 14.785 -3.095 -4.357 1.00 97.81 124 ALA A N 1
ATOM 1003 C CA . ALA A 1 124 ? 14.084 -3.258 -3.084 1.00 97.81 124 ALA A CA 1
ATOM 1004 C C . ALA A 1 124 ? 14.442 -2.148 -2.080 1.00 97.81 124 ALA A C 1
ATOM 1006 O O . ALA A 1 124 ? 13.548 -1.626 -1.415 1.00 97.81 124 ALA A O 1
ATOM 1007 N N . ILE A 1 125 ? 15.719 -1.750 -1.993 1.00 97.88 125 ILE A N 1
ATOM 1008 C CA . ILE A 1 125 ? 16.161 -0.634 -1.135 1.00 97.88 125 ILE A CA 1
ATOM 1009 C C . ILE A 1 125 ? 15.537 0.683 -1.594 1.00 97.88 125 ILE A C 1
ATOM 1011 O O . ILE A 1 125 ? 14.976 1.410 -0.775 1.00 97.88 125 ILE A O 1
ATOM 1015 N N . ILE A 1 126 ? 15.604 0.983 -2.895 1.00 97.69 126 ILE A N 1
ATOM 1016 C CA . ILE A 1 126 ? 15.042 2.217 -3.456 1.00 97.69 126 ILE A CA 1
ATOM 1017 C C . ILE A 1 126 ? 13.552 2.299 -3.128 1.00 97.69 126 ILE A C 1
ATOM 1019 O O . ILE A 1 126 ? 13.091 3.315 -2.607 1.00 97.69 126 ILE A O 1
ATOM 1023 N N . ARG A 1 127 ? 12.796 1.224 -3.367 1.00 97.75 127 ARG A N 1
ATOM 1024 C CA . ARG A 1 127 ? 11.351 1.186 -3.106 1.00 97.75 127 ARG A CA 1
ATOM 1025 C C . ARG A 1 127 ? 11.010 1.243 -1.616 1.00 97.75 127 ARG A C 1
ATOM 1027 O O . ARG A 1 127 ? 10.012 1.866 -1.259 1.00 97.75 127 ARG A O 1
ATOM 1034 N N . ALA A 1 128 ? 11.850 0.681 -0.746 1.00 97.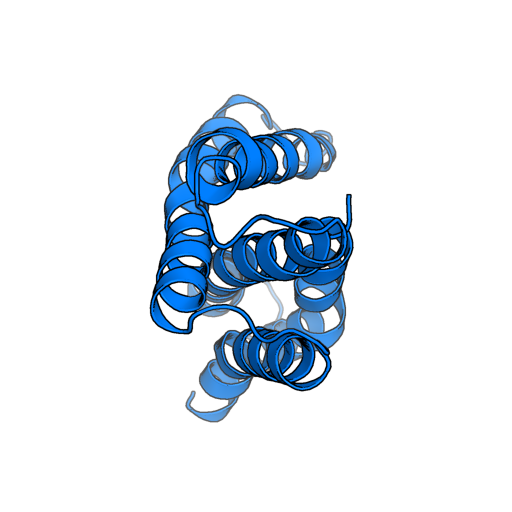94 128 ALA A N 1
ATOM 1035 C CA . ALA A 1 128 ? 11.678 0.753 0.705 1.00 97.94 128 ALA A CA 1
ATOM 1036 C C . ALA A 1 128 ? 11.714 2.184 1.261 1.00 97.94 128 ALA A C 1
ATOM 1038 O O . ALA A 1 128 ? 11.024 2.462 2.237 1.00 97.94 128 ALA A O 1
ATOM 1039 N N . VAL A 1 129 ? 12.481 3.088 0.645 1.00 97.50 129 VAL A N 1
ATOM 1040 C CA . VAL A 1 129 ? 12.581 4.497 1.077 1.00 97.50 129 VAL A CA 1
ATOM 1041 C C . VAL A 1 129 ? 11.755 5.465 0.227 1.00 97.50 129 VAL A C 1
ATOM 1043 O O . VAL A 1 129 ? 11.674 6.642 0.564 1.00 97.50 129 VAL A O 1
ATOM 1046 N N . SER A 1 130 ? 11.143 4.993 -0.864 1.00 97.56 130 SER A N 1
ATOM 1047 C CA . SER A 1 130 ? 10.355 5.821 -1.788 1.00 97.56 130 SER A CA 1
ATOM 1048 C C . SER A 1 130 ? 8.905 5.341 -1.894 1.00 97.56 130 SER A C 1
ATOM 1050 O O . SER A 1 130 ? 8.036 5.859 -1.197 1.00 97.56 130 SER A O 1
ATOM 1052 N N . ALA A 1 131 ? 8.645 4.336 -2.731 1.00 97.12 131 ALA A N 1
ATOM 1053 C CA . ALA A 1 131 ? 7.307 3.854 -3.059 1.00 97.12 131 ALA A CA 1
ATOM 1054 C C . ALA A 1 131 ? 6.517 3.392 -1.823 1.00 97.12 131 ALA A C 1
ATOM 1056 O O . ALA A 1 131 ? 5.359 3.763 -1.663 1.00 97.12 131 ALA A O 1
ATOM 1057 N N . ILE A 1 132 ? 7.135 2.624 -0.918 1.00 98.19 132 ILE A N 1
ATOM 1058 C CA . ILE A 1 132 ? 6.434 2.094 0.262 1.00 98.19 132 ILE A CA 1
ATOM 1059 C C . ILE A 1 132 ? 5.970 3.225 1.208 1.00 98.19 132 ILE A C 1
ATOM 1061 O O . ILE A 1 132 ? 4.779 3.259 1.530 1.00 98.19 132 ILE A O 1
ATOM 1065 N N . PRO A 1 133 ? 6.835 4.178 1.626 1.00 97.44 133 PRO A N 1
ATOM 1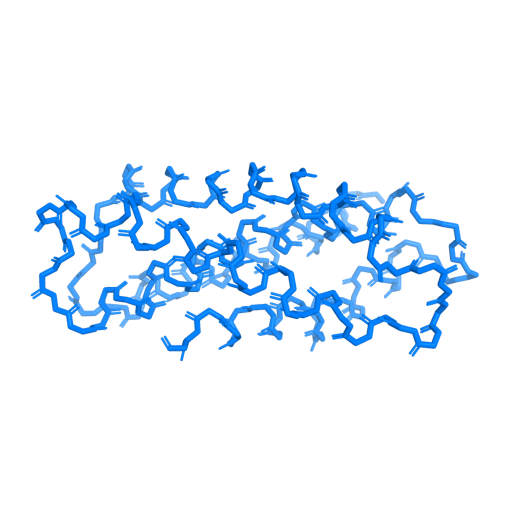066 C CA . PRO A 1 133 ? 6.397 5.360 2.366 1.00 97.44 133 PRO A CA 1
ATOM 1067 C C . PRO A 1 133 ? 5.346 6.191 1.626 1.00 97.44 133 PRO A C 1
ATOM 1069 O O . PRO A 1 133 ? 4.386 6.628 2.255 1.00 97.44 133 PRO A O 1
ATOM 1072 N N . LEU A 1 134 ? 5.484 6.366 0.305 1.00 96.81 134 LEU A N 1
ATOM 1073 C CA . LEU A 1 134 ? 4.510 7.105 -0.499 1.00 96.81 134 LEU A CA 1
ATOM 1074 C C . LEU A 1 134 ? 3.117 6.474 -0.398 1.00 96.81 134 LEU A C 1
ATOM 1076 O O . LEU A 1 134 ? 2.172 7.164 -0.023 1.00 96.81 134 LEU A O 1
ATOM 1080 N N . HIS A 1 135 ? 2.991 5.162 -0.631 1.00 97.56 135 HIS A N 1
ATOM 1081 C CA . HIS A 1 135 ? 1.712 4.467 -0.468 1.00 97.56 135 HIS A CA 1
ATOM 1082 C C . HIS A 1 135 ? 1.153 4.634 0.945 1.00 97.56 135 HIS A C 1
ATOM 1084 O O . HIS A 1 135 ? -0.036 4.911 1.091 1.00 97.56 135 HIS A O 1
ATOM 1090 N N . ALA A 1 136 ? 1.991 4.500 1.981 1.00 97.25 136 ALA A N 1
ATOM 1091 C CA . ALA A 1 136 ? 1.555 4.689 3.362 1.00 97.25 136 ALA A CA 1
ATOM 1092 C C . ALA A 1 136 ? 0.928 6.079 3.554 1.00 97.25 136 ALA A C 1
ATOM 1094 O O . ALA A 1 136 ? -0.191 6.182 4.043 1.00 97.25 136 ALA A O 1
ATOM 1095 N N . THR A 1 137 ? 1.604 7.136 3.095 1.00 96.00 137 THR A N 1
ATOM 1096 C CA . THR A 1 137 ? 1.111 8.517 3.208 1.00 96.00 137 THR A CA 1
ATOM 1097 C C . THR A 1 137 ? -0.114 8.800 2.345 1.00 96.00 137 THR A C 1
ATOM 1099 O O . THR A 1 137 ? -1.005 9.520 2.781 1.00 96.00 137 THR A O 1
ATOM 1102 N N . CYS A 1 138 ? -0.214 8.189 1.163 1.00 94.69 138 CYS A N 1
ATOM 1103 C CA . CYS A 1 138 ? -1.412 8.250 0.328 1.00 94.69 138 CYS A CA 1
ATOM 1104 C C . CYS A 1 138 ? -2.598 7.510 0.964 1.00 94.69 138 CYS A C 1
ATOM 1106 O O . CYS A 1 138 ? -3.731 7.722 0.572 1.00 94.69 138 CYS A O 1
ATOM 1108 N N . GLY A 1 139 ? -2.373 6.668 1.975 1.00 89.00 139 GLY A N 1
ATOM 1109 C CA . GLY A 1 139 ? -3.447 6.120 2.799 1.00 89.00 139 GLY A CA 1
ATOM 1110 C C . GLY A 1 139 ? -4.088 7.126 3.764 1.00 89.00 139 GLY A C 1
ATOM 1111 O O . GLY A 1 139 ? -5.120 6.805 4.337 1.00 89.00 139 GLY A O 1
ATOM 1112 N N . ILE A 1 140 ? -3.500 8.314 3.961 1.00 88.94 140 ILE A N 1
ATOM 1113 C CA . ILE A 1 140 ? -3.923 9.324 4.953 1.00 88.94 140 ILE A CA 1
ATOM 1114 C C . ILE A 1 140 ? -4.826 10.407 4.313 1.00 88.94 140 ILE A C 1
ATOM 1116 O O . ILE A 1 140 ? -4.678 11.594 4.603 1.00 88.94 140 ILE A O 1
ATOM 1120 N N . ILE A 1 141 ? -5.714 10.022 3.390 1.00 60.91 141 ILE A N 1
ATOM 1121 C CA . ILE A 1 141 ? -6.597 10.947 2.643 1.00 60.91 141 ILE A CA 1
ATOM 1122 C C . ILE A 1 141 ? -7.879 11.245 3.422 1.00 60.91 141 ILE A C 1
ATOM 1124 O O . ILE A 1 141 ? -8.507 10.280 3.913 1.00 60.91 141 ILE A O 1
#

InterPro domains:
  IPR026898 Intramembrane metalloprotease PrsW [PF13367] (27-137)
  IPR026898 Intramembrane metalloprotease PrsW [PTHR36844] (3-141)

Organism: NCBI:txid2030880

=== Feature glossary ===
Feature key, reading from the visual/contextual features back to the raw sequence:

Rendered structure images. Six rendered views show the 3D structure from the faces of a cube — i.e. along ±x, ±y, ±z. Rendering representation is drawn randomly per protein from cartoon (secondary-structure ribbons), sticks (backbone bonds), or molecular surface; coloring is either N→C rainbow (blue at the N-terminus through red at the C-terminus) or one color per chain.

Contact-map, Ramachandran, and PAE plots. The contact map is a binary N×N matrix image: pixel (i, j) is dark where Cα_i and Cα_j are within 8 Å and |i−j|>4. Because the |i−j|>4 filter removes local helical contacts, off-diagonal stripes parallel to the main diagonal indicate parallel β-sheets; stripes perpendicular to it indicate antiparallel β-sheets. The Ramachandran plot scatters every residue's (φ, ψ) pair against the sterically allowed regions. The PAE heatmap renders the predicted-aligned-error matrix.

InterPro / GO / CATH / organism. Database cross-references. InterPro integrates a dozen domain/family signature databases into unified entries with residue-range hits. GO terms attach function/process/location labels with evidence codes. CATH codes position the fold in a four-level structural taxonomy. Organism is the NCBI-taxonomy species name.

Nearest PDB structures. The Foldseek neighbor list gives the closest experimentally determined structures in the PDB, ranked by structural alignment. TM-score near 1 means near-identical fold; near 0.3 means only rough topology match. This is how one finds what a novel AlphaFold prediction most resembles in the solved-structure universe.

Predicted aligned error. PAE(i, j) answers: if I align the predicted and true structures on residue i, how far off (in Å) do I expect residue j to be? A block-diagonal PAE matrix with low values on the blocks and high values off-diagonal is the signature of a multi-domain protein with confidently predicted domains but uncertain inter-domain orientation.

Solvent-accessible surface area. Accessible surface area quantifies burial. A residue with SASA near zero is packed into the hydrophobic core; one with SASA >100 Å² sits on the surface. Computed here via the Shrake–Rupley numerical algorithm with a 1.4 Å probe.

B-factor. B-factor (Debye–Waller factor) reflects atomic displacement in the crystal lattice. It is an experimental observable (units Å²), not a prediction; low values mean the atom is pinned down, high values mean it moves or is heterogeneous across the crystal.

pLDDT. For AlphaFold models, the B-factor field carries pLDDT — the model's own estimate of local accuracy on a 0–100 scale. Regions with pLDDT<50 should be treated as essentially unmodeled; they often correspond to intrinsically disordered segments.

Backbone torsions (φ/ψ). φ (phi) and ψ (psi) are the two rotatable backbone dihedrals per residue: φ is the C(i-1)–N–Cα–C torsion, ψ is the N–Cα–C–N(i+1) torsion, both in degrees on (−180°, 180°]. α-helical residues cluster near (−60°, −45°); β-strand residues near (−120°, +130°). A Ramachandran plot is simply a scatter of (φ, ψ) for every residue.

Radius of gyration, Cα contacts, bounding box. Radius of gyration (Rg) is the root-mean-square distance of Cα atoms from their centroid — a single number for overall size and compactness. A globular domain of N residues has Rg ≈ 2.2·N^0.38 Å; an extended or disordered chain has a much larger Rg. The Cα contact count is the number of residue pairs whose Cα atoms are within 8 Å and are more than four positions apart in sequence — a standard proxy for tertiary packing density. The bounding box is the smallest axis-aligned box enclosing all Cα atoms.

Secondary structure (3-state, P-SEA). Three-state secondary structure (P-SEA) collapses the eight DSSP classes into helix (a), strand (b), and coil (c). P-SEA assigns these from Cα geometry alone — distances and angles — without requiring backbone oxygens, so it works on any Cα trace.

Secondary structure (8-state, DSSP). DSSP 8-state secondary structure assigns each residue one of H (α-helix), G (3₁₀-helix), I (π-helix), E (extended β-strand), B (isolated β-bridge), T (hydrogen-bonded turn), S (bend), or '-' (coil). The assignment is computed from backbone hydrogen-bond geometry via the Kabsch–Sander algorithm.

Foldseek 3Di. A 3Di character summarizes, for each residue, the relative orientation of the Cα frame of its nearest spatial neighbor. Because it encodes fold topology rather than chemistry, 3Di alignments detect remote structural similarity that sequence alignment misses.

mmCIF coordinates. The mmCIF block holds the 3D Cartesian coordinates of each backbone atom (N, Cα, C, O) in ångströms. mmCIF is the PDB's canonical archive format — a tagged-loop text representation of the atomic model.

Sequence. Sequence gives the chain of amino acids in standard one-letter code (A=alanine, C=cysteine, …, Y=tyrosine), read N→C. It is the only feature that is directly encoded by the gene; all structural features are derived from the folded form of this sequence.